Protein AF-A0A8C6MPG0-F1 (afdb_monomer_lite)

Secondary structure (DSSP, 8-state):
------GGGS--SS------TTTS---------S-S--------TT-SS---------------TTTGGGTTTSPP-

Radius of gyration: 16.73 Å; chains: 1; bounding box: 34×36×42 Å

pLDDT: mean 86.8, std 8.3, range [51.62, 96.31]

Sequence (77 aa):
MGERQKAGEMVEVLTSQRYNAHMVPEDGSLTCSEAGVYVLRFDNTYSFVHAKKVSFTVEVLLPDEGMQKYDEELTPV

InterPro domains:
  IPR009038 GOLD domain [PS50866] (1-60)
  IPR036598 GOLD domain superfamily [SSF101576] (3-64)

Structure (mmCIF, N/CA/C/O backbone):
data_AF-A0A8C6MPG0-F1
#
_entry.id   AF-A0A8C6MPG0-F1
#
loop_
_atom_site.group_PDB
_atom_site.id
_atom_site.type_symbol
_atom_site.label_atom_id
_atom_site.label_alt_id
_atom_site.label_comp_id
_atom_site.label_asym_id
_atom_site.label_entity_id
_atom_site.label_seq_id
_atom_site.pdbx_PDB_ins_code
_atom_site.Cartn_x
_atom_site.Cartn_y
_atom_site.Cartn_z
_atom_site.occupancy
_atom_site.B_iso_or_equiv
_atom_site.auth_seq_id
_atom_site.auth_comp_id
_atom_site.auth_asym_id
_atom_site.auth_atom_id
_atom_site.pdbx_PDB_model_num
ATOM 1 N N . MET A 1 1 ? -8.230 -14.044 5.742 1.00 51.62 1 MET A N 1
ATOM 2 C CA . MET A 1 1 ? -7.016 -13.456 5.129 1.00 51.62 1 MET A CA 1
ATOM 3 C C . MET A 1 1 ? -7.258 -13.390 3.630 1.00 51.62 1 MET A C 1
ATOM 5 O O . MET A 1 1 ? -7.788 -14.361 3.109 1.00 51.62 1 MET A O 1
ATOM 9 N N . GLY A 1 2 ? -7.005 -12.236 3.001 1.00 65.19 2 GLY A N 1
ATOM 10 C CA . GLY A 1 2 ? -7.542 -11.868 1.682 1.00 65.19 2 GLY A CA 1
ATOM 11 C C . GLY A 1 2 ? -7.212 -12.854 0.560 1.00 65.19 2 GLY A C 1
ATOM 12 O O . GLY A 1 2 ? -6.074 -13.302 0.431 1.00 65.19 2 GLY A O 1
ATOM 13 N N . GLU A 1 3 ? -8.220 -13.197 -0.238 1.00 76.81 3 GLU A N 1
ATOM 14 C CA . GLU A 1 3 ? -8.048 -14.016 -1.435 1.00 76.81 3 GLU A CA 1
ATOM 15 C C . GLU A 1 3 ? -7.305 -13.232 -2.521 1.00 76.81 3 GLU A C 1
ATOM 17 O O . GLU A 1 3 ? -7.379 -12.004 -2.605 1.00 76.81 3 GLU A O 1
ATOM 22 N N . ARG A 1 4 ? -6.570 -13.943 -3.381 1.00 78.12 4 ARG A N 1
ATOM 23 C CA . ARG A 1 4 ? -5.891 -13.326 -4.522 1.00 78.12 4 ARG A CA 1
ATOM 24 C C . ARG A 1 4 ? -6.934 -12.896 -5.555 1.00 78.12 4 ARG A C 1
ATOM 26 O O . ARG A 1 4 ? -7.406 -13.723 -6.326 1.00 78.12 4 ARG A O 1
ATOM 33 N N . GLN A 1 5 ? -7.235 -11.607 -5.595 1.00 81.62 5 GLN A N 1
ATOM 34 C CA . GLN A 1 5 ? -8.133 -11.003 -6.580 1.00 81.62 5 GLN A CA 1
ATOM 35 C C . GLN A 1 5 ? -7.342 -10.341 -7.713 1.00 81.62 5 GLN A C 1
ATOM 37 O O . GLN A 1 5 ? -6.178 -9.953 -7.542 1.00 81.62 5 GLN A O 1
ATOM 42 N N . LYS A 1 6 ? -7.949 -10.228 -8.898 1.00 86.06 6 LYS A N 1
ATOM 43 C CA . LYS A 1 6 ? -7.347 -9.459 -9.994 1.00 86.06 6 LYS A CA 1
ATOM 44 C C . LYS A 1 6 ? -7.543 -7.974 -9.725 1.00 86.06 6 LYS A C 1
ATOM 46 O O . LYS A 1 6 ? -8.567 -7.564 -9.201 1.00 86.06 6 LYS A O 1
ATOM 51 N N . ALA A 1 7 ? -6.600 -7.146 -10.164 1.00 84.25 7 ALA A N 1
ATOM 52 C CA . ALA A 1 7 ? -6.709 -5.708 -9.934 1.00 84.25 7 ALA A CA 1
ATOM 53 C C . ALA A 1 7 ? -7.953 -5.067 -10.573 1.00 84.25 7 ALA A C 1
ATOM 55 O O . ALA A 1 7 ? -8.489 -4.125 -10.015 1.00 84.25 7 ALA A O 1
ATOM 56 N N . GLY A 1 8 ? -8.438 -5.595 -11.704 1.00 85.62 8 GLY A N 1
ATOM 57 C CA . GLY A 1 8 ? -9.681 -5.120 -12.329 1.00 85.62 8 GLY A CA 1
ATOM 58 C C . GLY A 1 8 ? -10.961 -5.480 -11.564 1.00 85.62 8 GLY A C 1
ATOM 59 O O . GLY A 1 8 ? -12.031 -5.028 -11.947 1.00 85.62 8 GLY A O 1
ATOM 60 N N . GLU A 1 9 ? -10.865 -6.301 -10.517 1.00 89.44 9 GLU A N 1
ATOM 61 C CA . GLU A 1 9 ? -11.975 -6.654 -9.620 1.00 89.44 9 GLU A CA 1
ATOM 62 C C . GLU A 1 9 ? -11.939 -5.820 -8.324 1.00 89.44 9 GLU A C 1
ATOM 64 O O . GLU A 1 9 ? -12.824 -5.955 -7.483 1.00 89.44 9 GLU A O 1
ATOM 69 N N . MET A 1 10 ? -10.918 -4.972 -8.147 1.00 90.94 10 MET A N 1
ATOM 70 C CA . MET A 1 10 ? -10.731 -4.116 -6.975 1.00 90.94 10 MET A CA 1
ATOM 71 C C . MET A 1 10 ? -11.152 -2.676 -7.284 1.00 90.94 10 MET A C 1
ATOM 73 O O . MET A 1 10 ? -11.062 -2.221 -8.424 1.00 90.94 10 MET A O 1
ATOM 77 N N . VAL A 1 11 ? -11.563 -1.939 -6.251 1.00 92.50 11 VAL A N 1
ATOM 78 C CA . VAL A 1 11 ? -11.776 -0.490 -6.349 1.00 92.50 11 VAL A CA 1
ATOM 79 C C . VAL A 1 11 ? -10.416 0.204 -6.358 1.00 92.50 11 VAL A C 1
ATOM 81 O O . VAL A 1 11 ? -9.605 0.014 -5.450 1.00 92.50 11 VAL A O 1
ATOM 84 N N . GLU A 1 12 ? -10.149 0.993 -7.397 1.00 91.88 12 GLU A N 1
ATOM 85 C CA . GLU A 1 12 ? -8.909 1.759 -7.504 1.00 91.88 12 GLU A CA 1
ATOM 86 C C . GLU A 1 12 ? -8.982 2.994 -6.597 1.00 91.88 12 GLU A C 1
ATOM 88 O O . GLU A 1 12 ? -9.718 3.935 -6.877 1.00 91.88 12 GLU A O 1
ATOM 93 N N . VAL A 1 13 ? -8.224 2.972 -5.495 1.00 93.75 13 VAL A N 1
ATOM 94 C CA . VAL A 1 13 ? -8.143 4.101 -4.548 1.00 93.75 13 VAL A CA 1
ATOM 95 C C . VAL A 1 13 ? -7.095 5.126 -4.989 1.00 93.75 13 VAL A C 1
ATOM 97 O O . VAL A 1 13 ? -7.304 6.330 -4.877 1.00 93.75 13 VAL A O 1
ATOM 100 N N . LEU A 1 14 ? -5.970 4.648 -5.527 1.00 92.00 14 LEU A N 1
ATOM 101 C CA . LEU A 1 14 ? -4.924 5.475 -6.118 1.00 92.00 14 LEU A CA 1
ATOM 102 C C . LEU A 1 14 ? -4.540 4.900 -7.477 1.00 92.00 14 LEU A C 1
ATOM 104 O O . LEU A 1 14 ? -4.242 3.709 -7.588 1.00 92.00 14 LEU A O 1
ATOM 108 N N . THR A 1 15 ? -4.512 5.764 -8.494 1.00 90.12 15 THR A N 1
ATOM 109 C CA . THR A 1 15 ? -4.158 5.358 -9.855 1.00 90.12 15 THR A CA 1
ATOM 110 C C . THR A 1 15 ? -2.744 4.804 -9.911 1.00 90.12 15 THR A C 1
ATOM 112 O O . THR A 1 15 ? -1.810 5.445 -9.425 1.00 90.12 15 THR A O 1
ATOM 115 N N . SER A 1 16 ? -2.562 3.659 -10.565 1.00 89.19 16 SER A N 1
ATOM 116 C CA . SER A 1 16 ? -1.228 3.098 -10.797 1.00 89.19 16 SER A CA 1
ATOM 117 C C . SER A 1 16 ? -0.393 4.016 -11.696 1.00 89.19 16 SER A C 1
ATOM 119 O O . SER A 1 16 ? -0.700 4.184 -12.875 1.00 89.19 16 SER A O 1
ATOM 121 N N . GLN A 1 17 ? 0.697 4.570 -11.166 1.00 88.81 17 GLN A N 1
ATOM 122 C CA . GLN A 1 17 ? 1.608 5.455 -11.899 1.00 88.81 17 GLN A CA 1
ATOM 123 C C . GLN A 1 17 ? 3.015 4.860 -12.004 1.00 88.81 17 GLN A C 1
ATOM 125 O O . GLN A 1 17 ? 3.410 3.982 -11.234 1.00 88.81 17 GLN A O 1
ATOM 130 N N . ARG A 1 18 ? 3.784 5.331 -12.991 1.00 90.06 18 ARG A N 1
ATOM 131 C CA . ARG A 1 18 ? 5.184 4.938 -13.160 1.00 90.06 18 ARG A CA 1
ATOM 132 C C . ARG A 1 18 ? 6.078 5.870 -12.349 1.00 90.06 18 ARG A C 1
ATOM 134 O O . ARG A 1 18 ? 6.231 7.032 -12.708 1.00 90.06 18 ARG A O 1
ATOM 141 N N . TYR A 1 19 ? 6.733 5.313 -11.338 1.00 87.69 19 TYR A N 1
ATOM 142 C CA . TYR A 1 19 ? 7.681 6.031 -10.490 1.00 87.69 19 TYR A CA 1
ATOM 143 C C . TYR A 1 19 ? 9.137 5.732 -10.852 1.00 87.69 19 TYR A C 1
ATOM 145 O O . TYR A 1 19 ? 9.467 4.637 -11.319 1.00 87.69 19 TYR A O 1
ATOM 153 N N . ASN A 1 20 ? 10.027 6.697 -10.611 1.00 86.31 20 ASN A N 1
ATOM 154 C CA . ASN A 1 20 ? 11.460 6.582 -10.891 1.00 86.31 20 ASN A CA 1
ATOM 155 C C . ASN A 1 20 ? 12.267 6.374 -9.596 1.00 86.31 20 ASN A C 1
ATOM 157 O O . ASN A 1 20 ? 13.336 6.955 -9.418 1.00 86.31 20 ASN A O 1
ATOM 161 N N . ALA A 1 21 ? 11.822 5.431 -8.761 1.00 86.12 21 ALA A N 1
ATOM 162 C CA . ALA A 1 21 ? 12.352 5.145 -7.420 1.00 86.12 21 ALA A CA 1
ATOM 163 C C . ALA A 1 21 ? 13.795 4.580 -7.351 1.00 86.12 21 ALA A C 1
ATOM 165 O O . ALA A 1 21 ? 14.244 4.102 -6.312 1.00 86.12 21 ALA A O 1
ATOM 166 N N . HIS A 1 22 ? 14.521 4.550 -8.471 1.00 83.25 22 HIS A N 1
ATOM 167 C CA . HIS A 1 22 ? 15.890 4.026 -8.548 1.00 83.25 22 HIS A CA 1
ATOM 168 C C . HIS A 1 22 ? 16.952 5.072 -8.186 1.00 83.25 22 HIS A C 1
ATOM 170 O O . HIS A 1 22 ? 18.068 4.696 -7.838 1.00 83.25 22 HIS A O 1
ATOM 176 N N . MET A 1 23 ? 16.613 6.362 -8.289 1.00 86.44 23 MET A N 1
ATOM 177 C CA . MET A 1 23 ? 17.510 7.476 -7.959 1.00 86.44 23 MET A CA 1
ATOM 178 C C . MET A 1 23 ? 17.238 8.025 -6.559 1.00 86.44 23 MET A C 1
ATOM 180 O O . MET A 1 23 ? 18.174 8.335 -5.827 1.00 86.44 23 MET A O 1
ATOM 184 N N . VAL A 1 24 ? 15.959 8.144 -6.198 1.00 91.19 24 VAL A N 1
ATOM 185 C CA . VAL A 1 24 ? 15.476 8.654 -4.911 1.00 91.19 24 VAL A CA 1
ATOM 186 C C . VAL A 1 24 ? 14.280 7.793 -4.492 1.00 91.19 24 VAL A C 1
ATOM 188 O O . VAL A 1 24 ? 13.492 7.438 -5.370 1.00 91.19 24 VAL A O 1
ATOM 191 N N . PRO A 1 25 ? 14.144 7.411 -3.209 1.00 91.56 25 PRO A N 1
ATOM 192 C CA . PRO A 1 25 ? 12.952 6.719 -2.731 1.00 91.56 25 PRO A CA 1
ATOM 193 C C . PRO A 1 25 ? 11.700 7.574 -2.930 1.00 91.56 25 PRO A C 1
ATOM 195 O O . PRO A 1 25 ? 11.747 8.787 -2.756 1.00 91.56 25 PRO A O 1
ATOM 198 N N . GLU A 1 26 ? 10.591 6.927 -3.261 1.00 93.38 26 GLU A N 1
ATOM 199 C CA . GLU A 1 26 ? 9.289 7.585 -3.346 1.00 93.38 26 GLU A CA 1
ATOM 200 C C . GLU A 1 26 ? 8.583 7.445 -1.999 1.00 93.38 26 GLU A C 1
ATOM 202 O O . GLU A 1 26 ? 8.573 6.355 -1.415 1.00 93.38 26 GLU A O 1
ATOM 207 N N . ASP A 1 27 ? 7.983 8.532 -1.529 1.00 93.69 27 ASP A N 1
ATOM 208 C CA . ASP A 1 27 ? 7.153 8.563 -0.333 1.00 93.69 27 ASP A CA 1
ATOM 209 C C . ASP A 1 27 ? 5.750 9.088 -0.657 1.00 93.69 27 ASP A C 1
ATOM 211 O O . ASP A 1 27 ? 5.512 9.756 -1.664 1.00 93.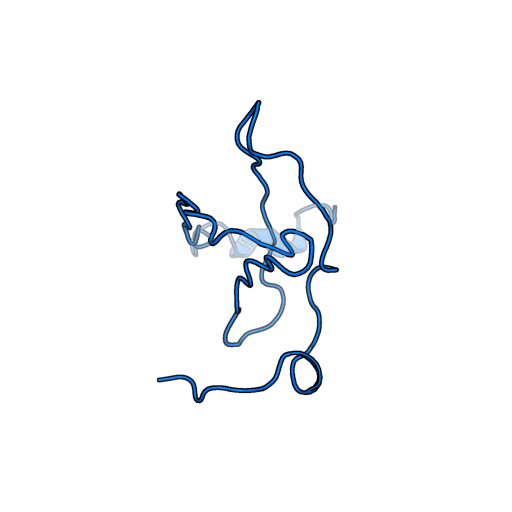69 27 ASP A O 1
ATOM 215 N N . GLY A 1 28 ? 4.790 8.721 0.182 1.00 92.81 28 GLY A N 1
ATOM 216 C CA . GLY A 1 28 ? 3.409 9.130 0.017 1.00 92.81 28 GLY A CA 1
ATOM 217 C C . GLY A 1 28 ? 2.545 8.634 1.162 1.00 92.81 28 GLY A C 1
ATOM 218 O O . GLY A 1 28 ? 2.917 7.726 1.906 1.00 92.81 28 GLY A O 1
ATOM 219 N N . SER A 1 29 ? 1.371 9.23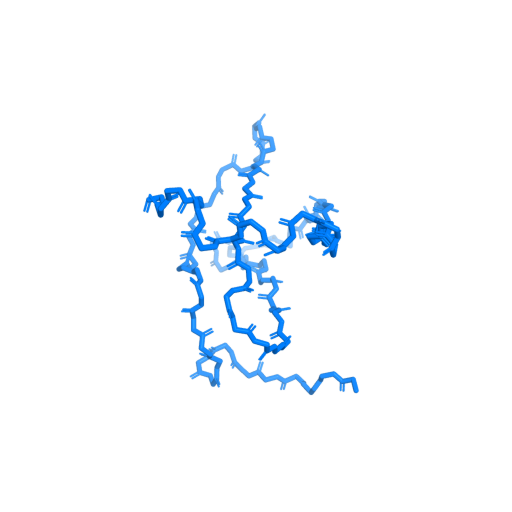7 1.293 1.00 94.19 29 SER A N 1
ATOM 220 C CA . SER A 1 29 ? 0.362 8.840 2.268 1.00 94.19 29 SER A CA 1
ATOM 221 C C . SER A 1 29 ? -1.020 8.862 1.629 1.00 94.19 29 SER A C 1
ATOM 223 O O . SER A 1 29 ? -1.245 9.505 0.602 1.00 94.19 29 SER A O 1
ATOM 225 N N . LEU A 1 30 ? -1.935 8.112 2.230 1.00 93.88 30 LEU A N 1
ATOM 226 C CA . LEU A 1 30 ? -3.325 8.022 1.822 1.00 93.88 30 LEU A CA 1
ATOM 227 C C . LEU A 1 30 ? -4.169 7.920 3.088 1.00 93.88 30 LEU A C 1
ATOM 229 O O . LEU A 1 30 ? -3.915 7.058 3.930 1.00 93.88 30 LEU A O 1
ATOM 233 N N . THR A 1 31 ? -5.188 8.766 3.199 1.00 94.00 31 THR A N 1
ATOM 234 C CA . THR A 1 31 ? -6.197 8.622 4.248 1.00 94.00 31 THR A CA 1
ATOM 235 C C . THR A 1 31 ? -7.181 7.532 3.841 1.00 94.00 31 THR A C 1
ATOM 237 O O . THR A 1 31 ? -7.861 7.643 2.823 1.00 94.00 31 THR A O 1
ATOM 240 N N . CYS A 1 32 ? -7.265 6.477 4.647 1.00 94.31 32 CYS A N 1
ATOM 241 C CA . CYS A 1 32 ? -8.224 5.393 4.463 1.00 94.31 32 CYS A CA 1
ATOM 242 C C . CYS A 1 32 ? -9.626 5.846 4.902 1.00 94.31 32 CYS A C 1
ATOM 244 O O . CYS A 1 32 ? -10.003 5.654 6.055 1.00 94.31 32 CYS A O 1
ATOM 246 N N . SER A 1 33 ? -10.387 6.468 3.999 1.00 91.31 33 SER A N 1
ATOM 247 C CA . SER A 1 33 ? -11.741 6.973 4.281 1.00 91.31 33 SER A CA 1
ATOM 248 C C . SER A 1 33 ? -12.783 5.866 4.451 1.00 91.31 33 SER A C 1
ATOM 250 O O . SER A 1 33 ? -13.761 6.042 5.174 1.00 91.31 33 SER A O 1
ATOM 252 N N . GLU A 1 34 ? -12.583 4.722 3.795 1.00 93.25 34 GLU A N 1
ATOM 253 C CA . GLU A 1 34 ? -13.510 3.593 3.828 1.00 93.25 34 GLU A CA 1
ATOM 254 C C . GLU A 1 34 ? -12.894 2.386 4.542 1.00 93.25 34 GLU A C 1
ATOM 256 O O . GLU A 1 34 ? -11.715 2.061 4.373 1.00 93.25 34 GLU A O 1
ATOM 261 N N . ALA A 1 35 ? -13.697 1.687 5.343 1.00 92.19 35 ALA A N 1
ATOM 262 C CA . ALA A 1 35 ? -13.264 0.457 5.993 1.00 92.19 35 ALA A CA 1
ATOM 263 C C . ALA A 1 35 ? -13.115 -0.668 4.957 1.00 92.19 35 ALA A C 1
ATOM 265 O O . ALA A 1 35 ? -14.037 -0.955 4.195 1.00 92.19 35 ALA A O 1
ATOM 266 N N . GLY A 1 36 ? -11.969 -1.348 4.953 1.00 92.19 36 GLY A N 1
ATOM 267 C CA . GLY A 1 36 ? -11.716 -2.414 3.991 1.00 92.19 36 GLY A CA 1
ATOM 268 C C . GLY A 1 36 ? -10.288 -2.942 4.019 1.00 92.19 36 GLY A C 1
ATOM 269 O O . GLY A 1 36 ? -9.497 -2.630 4.910 1.00 92.19 36 GLY A O 1
ATOM 270 N N . VAL A 1 37 ? -9.964 -3.767 3.024 1.00 91.81 37 VAL A N 1
ATOM 271 C CA . VAL A 1 37 ? -8.612 -4.293 2.812 1.00 91.81 37 VAL A CA 1
ATOM 272 C C . VAL A 1 37 ? -7.932 -3.466 1.731 1.00 91.81 37 VAL A C 1
ATOM 274 O O . VAL A 1 37 ? -8.319 -3.521 0.567 1.00 91.81 37 VAL A O 1
ATOM 277 N N . TYR A 1 38 ? -6.893 -2.730 2.115 1.00 93.19 38 TYR A N 1
ATOM 278 C CA . TYR A 1 38 ? -6.100 -1.923 1.194 1.00 93.19 38 TYR A CA 1
ATOM 279 C C . TYR A 1 38 ? -4.959 -2.757 0.607 1.00 93.19 38 TYR A C 1
ATOM 281 O O . TYR A 1 38 ? -4.211 -3.411 1.335 1.00 93.19 38 TYR A O 1
ATOM 289 N N . VAL A 1 39 ? -4.821 -2.732 -0.719 1.00 92.88 39 VAL A N 1
ATOM 290 C CA . VAL A 1 39 ? -3.807 -3.503 -1.449 1.00 92.88 39 VAL A CA 1
ATOM 291 C C . VAL A 1 39 ? -2.799 -2.549 -2.079 1.00 92.88 39 VAL A C 1
ATOM 293 O O . VAL A 1 39 ? -3.107 -1.858 -3.047 1.00 92.88 39 VAL A O 1
ATOM 296 N N . LEU A 1 40 ? -1.567 -2.547 -1.567 1.00 92.75 40 LEU A N 1
ATOM 297 C CA . LEU A 1 40 ? -0.459 -1.828 -2.191 1.00 92.75 40 LEU A CA 1
ATOM 298 C C . LEU A 1 40 ? 0.157 -2.700 -3.288 1.00 92.75 40 LEU A C 1
ATOM 300 O O . LEU A 1 40 ? 0.756 -3.743 -3.015 1.00 92.75 40 LEU A O 1
ATOM 304 N N . ARG A 1 41 ? -0.012 -2.283 -4.546 1.00 91.25 41 ARG A N 1
ATOM 305 C CA . ARG A 1 41 ? 0.428 -3.041 -5.722 1.00 91.25 41 ARG A CA 1
ATOM 306 C C . ARG A 1 41 ? 1.684 -2.428 -6.337 1.00 91.25 41 ARG A C 1
ATOM 308 O O . ARG A 1 41 ? 1.622 -1.364 -6.942 1.00 91.25 41 ARG A O 1
ATOM 3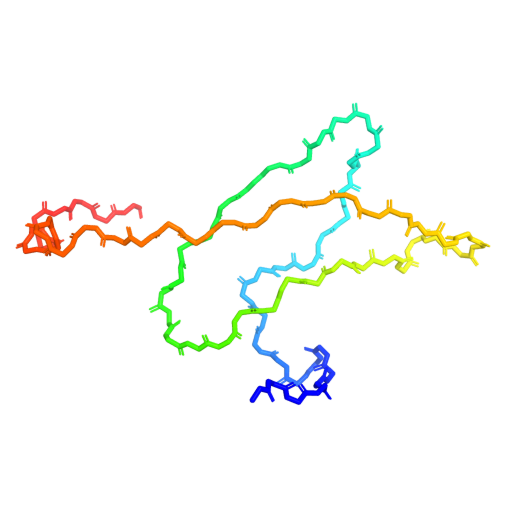15 N N . PHE A 1 42 ? 2.797 -3.157 -6.283 1.00 90.56 42 PHE A N 1
ATOM 316 C CA . PHE A 1 42 ? 4.011 -2.823 -7.032 1.00 90.56 42 PHE A CA 1
ATOM 317 C C . PHE A 1 42 ? 3.982 -3.491 -8.408 1.00 90.56 42 PHE A C 1
ATOM 319 O O . PHE A 1 42 ? 4.101 -4.712 -8.523 1.00 90.56 42 PHE A O 1
ATOM 326 N N . ASP A 1 43 ? 3.797 -2.686 -9.451 1.00 88.50 43 ASP A N 1
ATOM 327 C CA . ASP A 1 43 ? 3.697 -3.150 -10.833 1.00 88.50 43 ASP A CA 1
ATOM 328 C C . ASP A 1 43 ? 5.050 -3.008 -11.565 1.00 88.50 43 ASP A C 1
ATOM 330 O O . ASP A 1 43 ? 5.656 -1.938 -11.584 1.00 88.50 43 ASP A O 1
ATOM 334 N N . ASN A 1 44 ? 5.535 -4.101 -12.168 1.00 86.19 44 ASN A N 1
ATOM 335 C CA . ASN A 1 44 ? 6.781 -4.147 -12.946 1.00 86.19 44 ASN A CA 1
ATOM 336 C C . ASN A 1 44 ? 6.540 -4.316 -14.463 1.00 86.19 44 ASN A C 1
ATOM 338 O O . ASN A 1 44 ? 7.429 -4.752 -15.194 1.00 86.19 44 ASN A O 1
ATOM 342 N N . THR A 1 45 ? 5.352 -3.977 -14.963 1.00 80.44 45 THR A N 1
ATOM 343 C CA . THR A 1 45 ? 4.973 -4.067 -16.390 1.00 80.44 45 THR A CA 1
ATOM 344 C C . THR A 1 45 ? 5.928 -3.339 -17.342 1.00 80.44 45 THR A C 1
ATOM 346 O O . THR A 1 45 ? 5.993 -3.679 -18.519 1.00 80.44 45 THR A O 1
ATOM 349 N N . TYR A 1 46 ? 6.728 -2.391 -16.849 1.00 73.56 46 TYR A N 1
ATOM 350 C CA . TYR A 1 46 ? 7.708 -1.645 -17.643 1.00 73.56 46 TYR A CA 1
ATOM 351 C C . TYR A 1 46 ? 9.092 -2.309 -17.755 1.00 73.56 46 TYR A C 1
ATOM 353 O O . TYR A 1 46 ? 9.950 -1.798 -18.478 1.00 73.56 46 TYR A O 1
ATOM 361 N N . SER A 1 47 ? 9.354 -3.427 -17.064 1.00 69.69 47 SER A N 1
ATOM 362 C CA . SER A 1 47 ? 10.605 -4.178 -17.219 1.00 69.69 47 SER A CA 1
ATOM 363 C C . SER A 1 47 ? 10.366 -5.467 -17.999 1.00 69.69 47 SER A C 1
ATOM 365 O O . SER A 1 47 ? 9.997 -6.495 -17.446 1.00 69.69 47 SER A O 1
ATOM 367 N N . PHE A 1 48 ? 10.625 -5.411 -19.305 1.00 64.19 48 PHE A N 1
ATOM 368 C CA . PHE A 1 48 ? 10.368 -6.519 -20.231 1.00 64.19 48 PHE A CA 1
ATOM 369 C C . PHE A 1 48 ? 11.286 -7.738 -20.048 1.00 64.19 48 PHE A C 1
ATOM 371 O O . PHE A 1 48 ? 10.967 -8.815 -20.541 1.00 64.19 48 PHE A O 1
ATOM 378 N N . VAL A 1 49 ? 12.434 -7.578 -19.378 1.00 70.50 49 VAL A N 1
ATOM 379 C CA . VAL A 1 49 ? 13.528 -8.570 -19.428 1.00 70.50 49 VAL A CA 1
ATOM 380 C C . VAL A 1 49 ? 14.050 -8.975 -18.048 1.00 70.50 49 VAL A C 1
ATOM 382 O O . VAL A 1 49 ? 14.616 -10.053 -17.892 1.00 70.50 49 VAL A O 1
ATOM 385 N N . HIS A 1 50 ? 13.868 -8.136 -17.025 1.00 73.69 50 HIS A N 1
ATOM 386 C CA . HIS A 1 50 ? 14.500 -8.343 -15.724 1.00 73.69 50 HIS A CA 1
ATOM 387 C C . HIS A 1 50 ? 13.513 -8.187 -14.575 1.00 73.69 50 HIS A C 1
ATOM 389 O O . HIS A 1 50 ? 12.786 -7.196 -14.476 1.00 73.69 50 HIS A O 1
ATOM 395 N N . ALA A 1 51 ? 13.561 -9.148 -13.654 1.00 81.94 51 ALA A N 1
ATOM 396 C CA . ALA A 1 51 ? 12.910 -9.015 -12.364 1.00 81.94 51 ALA A CA 1
ATOM 397 C C . ALA A 1 51 ? 13.459 -7.783 -11.624 1.00 81.94 51 ALA A C 1
ATOM 399 O O . ALA A 1 51 ? 14.639 -7.435 -11.741 1.00 81.94 51 ALA A O 1
ATOM 400 N N . LYS A 1 52 ? 12.595 -7.117 -10.861 1.00 85.38 52 LYS A N 1
ATOM 401 C CA . LYS A 1 52 ? 12.963 -5.987 -10.009 1.00 85.38 52 LYS A CA 1
ATOM 402 C C . LYS A 1 52 ? 12.812 -6.393 -8.554 1.00 85.38 52 LYS A C 1
ATOM 404 O O . LYS A 1 52 ? 11.818 -7.005 -8.175 1.00 85.38 52 LYS A O 1
ATOM 409 N N . LYS A 1 53 ? 13.806 -6.035 -7.746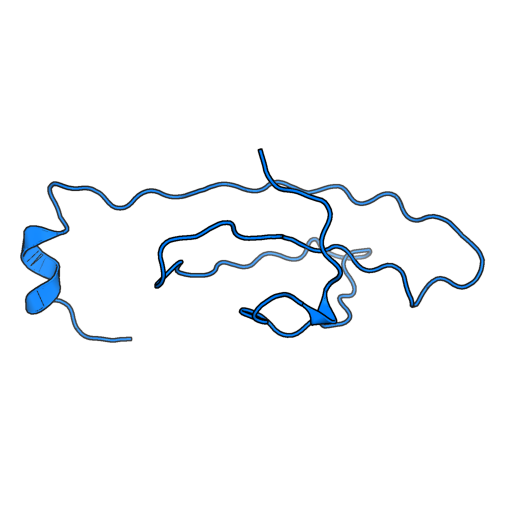 1.00 88.81 53 LYS A N 1
ATOM 410 C CA . LYS A 1 53 ? 13.697 -6.076 -6.291 1.00 88.81 53 LYS A CA 1
ATOM 411 C C . LYS A 1 53 ? 13.171 -4.720 -5.833 1.00 88.81 53 LYS A C 1
ATOM 413 O O . LYS A 1 53 ? 13.779 -3.705 -6.158 1.00 88.81 53 LYS A O 1
ATOM 418 N N . VAL A 1 54 ? 12.063 -4.722 -5.102 1.00 91.06 54 VAL A N 1
ATOM 419 C CA . VAL A 1 54 ? 11.473 -3.520 -4.501 1.00 91.06 54 VAL A CA 1
ATOM 420 C C . VAL A 1 54 ? 11.694 -3.595 -2.995 1.00 91.06 54 VAL A C 1
ATOM 422 O O . VAL A 1 54 ? 11.335 -4.592 -2.372 1.00 91.06 54 VAL A O 1
ATOM 425 N N . SER A 1 55 ? 12.314 -2.563 -2.430 1.00 93.50 55 SER A N 1
ATOM 426 C CA . SER A 1 55 ? 12.413 -2.361 -0.982 1.00 93.50 55 SER A CA 1
ATOM 427 C C . SER A 1 55 ? 11.363 -1.334 -0.584 1.00 93.50 55 SER A C 1
ATOM 429 O O . SER A 1 55 ? 11.281 -0.289 -1.223 1.00 93.50 55 SER A O 1
ATOM 431 N N . PHE A 1 56 ? 10.563 -1.625 0.438 1.00 94.62 56 PHE A N 1
ATOM 432 C CA . PHE A 1 56 ? 9.477 -0.749 0.866 1.00 94.62 56 PHE A CA 1
ATOM 433 C C . PHE A 1 56 ? 9.234 -0.870 2.371 1.00 94.62 56 PHE A C 1
ATOM 435 O O . PHE A 1 56 ? 9.527 -1.908 2.968 1.00 94.62 56 PHE A O 1
ATOM 442 N N . THR A 1 57 ? 8.650 0.180 2.943 1.00 96.19 57 THR A N 1
ATOM 443 C CA . THR A 1 57 ? 8.123 0.218 4.309 1.00 96.19 57 THR A CA 1
ATOM 444 C C . THR A 1 57 ? 6.698 0.746 4.231 1.00 96.19 57 THR A C 1
ATOM 446 O O . THR A 1 57 ? 6.440 1.698 3.500 1.00 96.19 57 THR A O 1
ATOM 449 N N . VAL A 1 58 ? 5.770 0.108 4.942 1.00 96.06 58 VAL A N 1
ATOM 450 C CA . VAL A 1 58 ? 4.367 0.531 5.016 1.00 96.06 58 VAL A CA 1
ATOM 451 C C . VAL A 1 58 ? 3.982 0.584 6.478 1.00 96.06 58 VAL A C 1
ATOM 453 O O . VAL A 1 58 ? 4.164 -0.396 7.200 1.00 96.06 58 VAL A O 1
ATOM 456 N N . GLU A 1 59 ? 3.435 1.719 6.888 1.00 96.31 59 GLU A N 1
ATOM 457 C CA . GLU A 1 59 ? 2.971 1.953 8.247 1.00 96.31 59 GLU A CA 1
ATOM 458 C C . GLU A 1 59 ? 1.517 2.414 8.209 1.00 96.31 59 GLU A C 1
ATOM 460 O O . GLU A 1 59 ? 1.114 3.178 7.331 1.00 96.31 59 GLU A O 1
ATOM 465 N N . VAL A 1 60 ? 0.723 1.922 9.160 1.00 95.62 60 VAL A N 1
ATOM 466 C CA . VAL A 1 60 ? -0.647 2.390 9.378 1.00 95.62 60 VAL A CA 1
ATOM 467 C C . VAL A 1 60 ? -0.613 3.323 10.575 1.00 95.62 60 VAL A C 1
ATOM 469 O O . VAL A 1 60 ? -0.364 2.889 11.699 1.00 95.62 60 VAL A O 1
ATOM 472 N N . LEU A 1 61 ? -0.856 4.604 10.319 1.00 94.62 61 LEU A N 1
ATOM 473 C CA . LE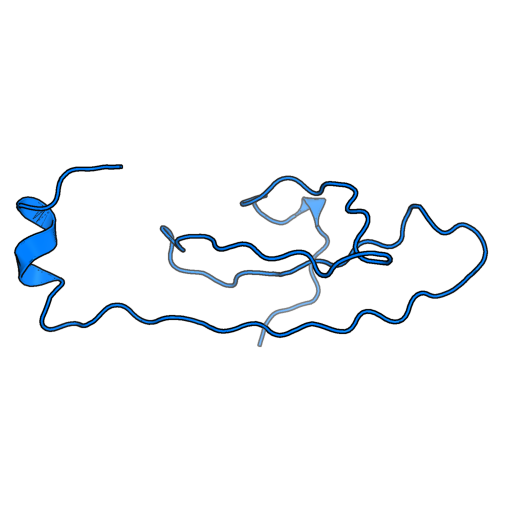U A 1 61 ? -0.956 5.621 11.356 1.00 94.62 61 LEU A CA 1
ATOM 474 C C . LEU A 1 61 ? -2.411 5.685 11.817 1.00 94.62 61 LEU A C 1
ATOM 476 O O . LEU A 1 61 ? -3.276 6.190 11.103 1.00 94.62 61 LEU A O 1
ATOM 480 N N . LEU A 1 62 ? -2.684 5.108 12.987 1.00 92.94 62 LEU A N 1
ATOM 481 C CA . LEU A 1 62 ? -4.020 5.140 13.571 1.00 92.94 62 LEU A CA 1
ATOM 482 C C . LEU A 1 62 ? -4.314 6.544 14.122 1.00 92.94 62 LEU A C 1
ATOM 484 O O . LEU A 1 62 ? -3.430 7.143 14.741 1.00 92.94 62 LEU A O 1
ATOM 488 N N . PRO A 1 63 ? -5.533 7.068 13.922 1.00 91.12 63 PRO A N 1
ATOM 489 C CA . PRO A 1 63 ? -5.941 8.316 14.547 1.00 91.12 63 PRO A CA 1
ATOM 490 C C . PRO A 1 63 ? -6.005 8.154 16.069 1.00 91.12 63 PRO A C 1
ATOM 492 O O . PRO A 1 63 ? -6.372 7.095 16.579 1.00 91.12 63 PRO A O 1
ATOM 495 N N . ASP A 1 64 ? -5.693 9.223 16.797 1.00 91.00 64 ASP A N 1
ATOM 496 C CA . ASP A 1 64 ? -5.880 9.264 18.246 1.00 91.00 64 ASP A CA 1
ATOM 497 C C . ASP A 1 64 ? -7.376 9.374 18.574 1.00 91.00 64 ASP A C 1
ATOM 499 O O . ASP A 1 64 ? -8.020 10.377 18.257 1.00 91.00 64 ASP A O 1
ATOM 503 N N . GLU A 1 65 ? -7.930 8.350 19.225 1.00 87.38 65 GLU A N 1
ATOM 504 C CA . GLU A 1 65 ? -9.332 8.312 19.664 1.00 87.38 65 GLU A CA 1
ATOM 505 C C . GLU A 1 65 ? -9.704 9.527 20.528 1.00 87.38 65 GLU A C 1
ATOM 507 O O . GLU A 1 65 ? -10.826 10.028 20.457 1.00 87.38 65 GLU A O 1
ATOM 512 N N . GLY A 1 66 ? -8.758 10.053 21.316 1.00 86.94 66 GLY A N 1
ATOM 513 C CA . GLY A 1 66 ? -8.980 11.226 22.159 1.00 86.94 66 GLY A CA 1
ATOM 514 C C . GLY A 1 66 ? -9.138 12.534 21.377 1.00 86.94 66 GLY A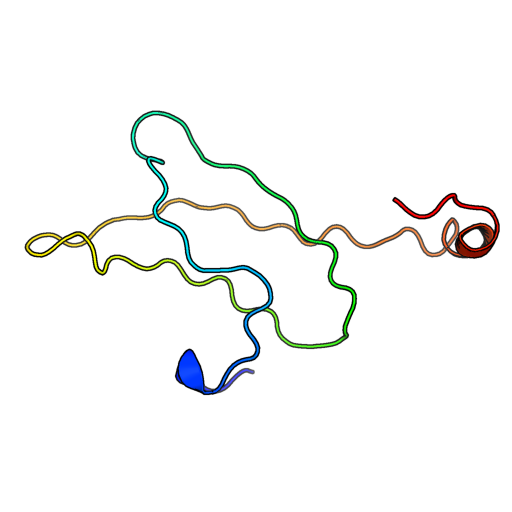 C 1
ATOM 515 O O . GLY A 1 66 ? -9.773 13.467 21.881 1.00 86.94 66 GLY A O 1
ATOM 516 N N . MET A 1 67 ? -8.583 12.600 20.164 1.00 86.75 67 MET A N 1
ATOM 517 C CA . MET A 1 67 ? -8.627 13.769 19.280 1.00 86.75 67 MET A CA 1
ATOM 518 C C . MET A 1 67 ? -9.818 13.737 18.316 1.00 86.75 67 MET A C 1
ATOM 520 O O . MET A 1 67 ? -10.315 14.803 17.970 1.00 86.75 67 MET A O 1
ATOM 524 N N . GLN A 1 68 ? -10.336 12.552 17.965 1.00 83.69 68 GLN A N 1
ATOM 525 C CA . GLN A 1 68 ? -11.468 12.385 17.031 1.00 83.69 68 GLN A CA 1
ATOM 526 C C . GLN A 1 68 ? -12.736 13.152 17.445 1.00 83.69 68 GLN A C 1
ATOM 528 O O . GLN A 1 68 ? -13.553 13.541 16.618 1.00 83.69 68 GLN A O 1
ATOM 533 N N . LYS A 1 69 ? -12.909 13.435 18.741 1.00 85.38 69 LYS A N 1
ATOM 534 C CA . LYS A 1 69 ? -14.033 14.246 19.244 1.00 85.38 69 LYS A CA 1
ATOM 535 C C . LYS A 1 69 ? -14.058 15.687 18.711 1.00 85.38 69 LYS A C 1
ATOM 537 O O . LYS A 1 69 ? -15.073 16.354 18.872 1.00 85.38 69 LYS A O 1
ATOM 542 N N . TYR A 1 70 ? -12.954 16.168 18.141 1.00 86.62 70 TYR A N 1
ATOM 543 C CA . TYR A 1 70 ? -12.848 17.499 17.544 1.00 86.62 70 TYR A CA 1
ATOM 544 C C . TYR A 1 70 ? -13.016 17.484 16.021 1.00 86.62 70 TYR A C 1
ATOM 546 O O . TYR A 1 70 ? -12.898 18.537 15.404 1.00 86.62 70 TYR A O 1
ATOM 554 N N . ASP A 1 71 ? -13.311 16.334 15.405 1.00 84.12 71 ASP A N 1
ATOM 555 C CA . ASP A 1 71 ? -13.382 16.206 13.944 1.00 84.12 71 ASP A CA 1
ATOM 556 C C . ASP A 1 71 ? -14.416 17.155 13.309 1.00 84.12 71 ASP A C 1
ATOM 558 O O . ASP A 1 71 ? -14.191 17.653 12.210 1.00 84.12 71 ASP A O 1
ATOM 562 N N . GLU A 1 72 ? -15.510 17.478 14.012 1.00 80.19 72 GLU A N 1
ATOM 563 C CA . GLU A 1 72 ? -16.525 18.442 13.549 1.00 80.19 72 GLU A CA 1
ATOM 564 C C . GLU A 1 72 ? -16.032 19.902 13.538 1.00 80.19 72 GLU A C 1
ATOM 566 O O . GLU A 1 72 ? -16.585 20.739 12.823 1.00 80.19 72 GLU A O 1
ATOM 571 N N . GLU A 1 73 ? -15.001 20.220 14.324 1.00 85.75 73 GLU A N 1
ATOM 572 C CA . GLU A 1 73 ? -14.393 21.555 14.416 1.00 85.75 73 GLU A CA 1
ATOM 573 C C . GLU A 1 73 ? -13.161 21.697 13.504 1.00 85.75 73 GLU A C 1
ATOM 575 O O . GLU A 1 73 ? -12.678 22.811 13.276 1.00 85.75 73 GLU A O 1
ATOM 580 N N . LEU A 1 74 ? -12.648 20.582 12.971 1.00 83.19 74 LEU A N 1
ATOM 581 C CA . LEU A 1 74 ? -11.532 20.579 12.034 1.00 83.19 74 LEU A CA 1
ATOM 582 C C . LEU A 1 74 ? -11.983 21.074 10.657 1.00 83.19 74 LEU A C 1
ATOM 584 O O . LEU A 1 74 ? -13.030 20.705 10.127 1.00 83.19 74 LEU A O 1
ATOM 588 N N . THR A 1 75 ? -11.157 21.915 10.039 1.00 79.69 75 THR A N 1
ATOM 589 C CA . THR A 1 75 ? -11.394 22.351 8.664 1.00 79.69 75 THR A CA 1
ATOM 590 C C . THR A 1 75 ? -11.184 21.175 7.708 1.00 79.69 75 THR A C 1
ATOM 592 O O . THR A 1 75 ? -10.118 20.554 7.777 1.00 79.69 75 THR A O 1
ATOM 595 N N . PRO A 1 76 ? -12.128 20.885 6.791 1.00 77.19 76 PRO A N 1
ATOM 596 C CA . PRO A 1 76 ? -11.870 19.934 5.718 1.00 77.19 76 PRO A CA 1
ATOM 597 C C . PRO A 1 76 ? -10.695 20.425 4.861 1.00 77.19 76 PRO A C 1
ATOM 599 O O . PRO A 1 76 ? -10.523 21.634 4.677 1.00 77.19 76 PRO A O 1
ATOM 602 N N . VAL A 1 77 ? -9.881 19.478 4.386 1.00 72.56 77 VAL A N 1
ATOM 603 C CA . VAL A 1 77 ? -8.702 19.725 3.534 1.00 72.56 77 VAL A CA 1
ATOM 604 C C . VAL A 1 77 ? -9.120 20.066 2.108 1.00 72.56 77 VAL A C 1
ATOM 606 O O . VAL A 1 77 ? -10.047 19.397 1.596 1.00 72.56 77 VAL A O 1
#

Foldseek 3Di:
DDDDDDPVVDDPPDDDDDDPCPVPHDDDDDDPPDDDDDDDDDDPPVDPDDDDDDDDDDDDDDDDPVCVVCVVVDDDD

Organism: Mus spicilegus (NCBI:txid10103)